Protein AF-A0A7L3MID4-F1 (afdb_monomer_lite)

Secondary structure (DSSP, 8-state):
-HHHHS-HHHHHHHHHSTTHHHHHHHHHHHHHHTT-TTSHHHHHHHHHHHHHTTTHHHHS-HHHHHHHHHHHTTS------------------------PPP---SS--GGGGGTSHHHHHHHHHHHHH---HHHHHHHHHHHHHHH------

InterPro domains:
  IPR011989 Armadillo-like helical [G3DSA:1.25.10.10] (1-153)
  IPR016024 Armadillo-type fold [SSF48371] (1-149)
  IPR028435 Plakophilin/Delta catenin [PTHR10372] (1-152)

Sequence (153 aa):
RNMSSAGPEGRKKMRECEGLIDSLVYYIQGAIADHEPNDKATENCVCILHNLSYQLEIELPESYAQSIYMQRRNISNNDKTPGCFGTRSRKVKEKQQDTPLPEEKSNPKGVESLWHSTLIRIYLSLIAKSTRNYTQEASLGALQNLTAGTGPV

Organism: NCBI:txid2585811

pLDDT: mean 82.8, std 20.17, range [40.0, 98.69]

Structure (mmCIF, N/CA/C/O backbone):
data_AF-A0A7L3MID4-F1
#
_entry.id   AF-A0A7L3MID4-F1
#
loop_
_atom_site.group_PDB
_atom_site.id
_atom_site.type_symbol
_atom_site.label_atom_id
_atom_site.label_alt_id
_atom_site.label_comp_id
_atom_site.label_asym_id
_atom_site.label_entity_id
_atom_site.label_seq_id
_atom_site.pdbx_PDB_ins_code
_atom_site.Cartn_x
_atom_site.Cartn_y
_atom_site.Cartn_z
_atom_site.occupancy
_atom_site.B_iso_or_equiv
_atom_site.auth_seq_id
_atom_site.auth_comp_id
_atom_site.auth_asym_id
_atom_site.auth_atom_id
_atom_site.pdbx_PDB_model_num
ATOM 1 N N . ARG A 1 1 ? 1.016 8.961 -5.857 1.00 86.06 1 ARG A N 1
ATOM 2 C CA . ARG A 1 1 ? 2.168 8.926 -4.921 1.00 86.06 1 ARG A CA 1
ATOM 3 C C . ARG A 1 1 ? 2.211 10.158 -4.016 1.00 86.06 1 ARG A C 1
ATOM 5 O O . ARG A 1 1 ? 2.095 9.992 -2.817 1.00 86.06 1 ARG A O 1
ATOM 12 N N . ASN A 1 2 ? 2.300 11.380 -4.547 1.00 94.06 2 ASN A N 1
ATOM 13 C CA . ASN A 1 2 ? 2.527 12.579 -3.715 1.00 94.06 2 ASN A CA 1
ATOM 14 C C . ASN A 1 2 ? 1.404 12.875 -2.702 1.00 94.06 2 ASN A C 1
ATOM 16 O O . ASN A 1 2 ? 1.680 13.298 -1.585 1.00 94.06 2 ASN A O 1
ATOM 20 N N . MET A 1 3 ? 0.145 12.598 -3.059 1.00 91.25 3 MET A N 1
ATOM 21 C CA . MET A 1 3 ? -0.985 12.754 -2.135 1.00 91.25 3 MET A CA 1
ATOM 22 C C . MET A 1 3 ? -0.884 11.849 -0.901 1.00 91.25 3 MET A C 1
ATOM 24 O O . MET A 1 3 ? -1.208 12.294 0.195 1.00 91.25 3 MET A O 1
ATOM 28 N N . SER A 1 4 ? -0.396 10.610 -1.047 1.00 91.75 4 SER A N 1
ATOM 29 C CA . SER A 1 4 ? -0.281 9.693 0.094 1.00 91.75 4 SER A CA 1
ATOM 30 C C . SER A 1 4 ? 0.873 10.060 1.030 1.00 91.75 4 SER A C 1
ATOM 32 O O . SER A 1 4 ? 0.855 9.673 2.194 1.00 91.75 4 SER A O 1
ATOM 34 N N . SER A 1 5 ? 1.856 10.835 0.559 1.00 92.94 5 SER A N 1
ATOM 35 C CA . SER A 1 5 ? 2.948 11.377 1.383 1.00 92.94 5 SER A CA 1
ATOM 36 C C . SER A 1 5 ? 2.656 12.762 1.972 1.00 92.94 5 SER A C 1
ATOM 38 O O . SER A 1 5 ? 3.450 13.245 2.770 1.00 92.94 5 SER A O 1
ATOM 40 N N . ALA A 1 6 ? 1.557 13.420 1.585 1.00 87.56 6 ALA A N 1
ATOM 41 C CA . ALA A 1 6 ? 1.294 14.818 1.943 1.00 87.56 6 ALA A CA 1
ATOM 42 C C . ALA A 1 6 ? 0.960 15.034 3.432 1.00 87.56 6 ALA A C 1
ATOM 44 O O . ALA A 1 6 ? 1.092 16.145 3.934 1.00 87.56 6 ALA A O 1
ATOM 45 N N . GLY A 1 7 ? 0.519 13.989 4.136 1.00 93.44 7 GLY A N 1
ATOM 46 C CA . GLY A 1 7 ? 0.153 14.057 5.550 1.00 93.44 7 GLY A CA 1
ATOM 47 C C . GLY A 1 7 ? -0.987 13.100 5.912 1.00 93.44 7 GLY A C 1
ATOM 48 O O . GLY A 1 7 ? -1.482 12.381 5.035 1.00 93.44 7 GLY A O 1
ATOM 49 N N . PRO A 1 8 ? -1.419 13.092 7.187 1.00 95.00 8 PRO A N 1
ATOM 50 C CA . PRO A 1 8 ? -2.480 12.205 7.671 1.00 95.00 8 PRO A CA 1
ATOM 51 C C . PRO A 1 8 ? -3.802 12.402 6.916 1.00 95.00 8 PRO A C 1
ATOM 53 O O . PRO A 1 8 ? -4.426 11.421 6.529 1.00 95.00 8 PRO A O 1
ATOM 56 N N . GLU A 1 9 ? -4.176 13.640 6.575 1.00 95.81 9 GLU A N 1
ATOM 57 C CA . GLU A 1 9 ? -5.401 13.921 5.805 1.00 95.81 9 GLU A CA 1
ATOM 58 C C . GLU A 1 9 ? -5.381 13.320 4.391 1.00 95.81 9 GLU A C 1
ATOM 60 O O . GLU A 1 9 ? -6.387 12.797 3.909 1.00 95.81 9 GLU A O 1
ATOM 65 N N . GLY A 1 10 ? -4.224 13.355 3.719 1.00 96.31 10 GLY A N 1
ATOM 66 C CA . GLY A 1 10 ? -4.054 12.741 2.401 1.00 96.31 10 GLY A CA 1
ATOM 67 C C . GLY A 1 10 ? -4.172 11.219 2.471 1.00 96.31 10 GLY A C 1
ATOM 68 O O . GLY A 1 10 ? -4.874 10.615 1.658 1.00 96.31 10 GLY A O 1
ATOM 69 N N . ARG A 1 11 ? -3.546 10.602 3.484 1.00 97.56 11 ARG A N 1
ATOM 70 C CA . ARG A 1 11 ? -3.677 9.162 3.747 1.00 97.56 11 ARG A CA 1
ATOM 71 C C . ARG A 1 11 ? -5.117 8.783 4.058 1.00 97.56 11 ARG A C 1
ATOM 73 O O . ARG A 1 11 ? -5.627 7.859 3.433 1.00 97.56 11 ARG A O 1
ATOM 80 N N . LYS A 1 12 ? -5.781 9.516 4.954 1.00 96.25 12 LYS A N 1
ATOM 81 C CA . LYS A 1 12 ? -7.177 9.289 5.339 1.00 96.25 12 LYS A CA 1
ATOM 82 C C . LYS A 1 12 ? -8.097 9.281 4.119 1.00 96.25 12 LYS A C 1
ATOM 84 O O . LYS A 1 12 ? -8.718 8.259 3.849 1.00 96.25 12 LYS A O 1
ATOM 89 N N . LYS A 1 13 ? -8.085 10.349 3.312 1.00 97.12 13 LYS A N 1
ATOM 90 C CA . LYS A 1 13 ? -8.919 10.437 2.100 1.00 97.12 13 LYS A CA 1
ATOM 91 C C . LYS A 1 13 ? -8.649 9.314 1.102 1.00 97.12 13 LYS A C 1
ATOM 93 O O . LYS A 1 13 ? -9.570 8.840 0.451 1.00 97.12 13 LYS A O 1
ATOM 98 N N . MET A 1 14 ? -7.395 8.885 0.960 1.00 97.94 14 MET A N 1
ATOM 99 C CA . MET A 1 14 ? -7.053 7.773 0.071 1.00 97.94 14 MET A CA 1
ATOM 100 C C . MET A 1 14 ? -7.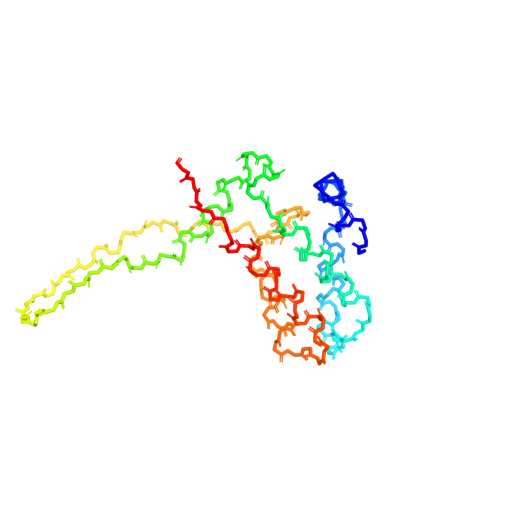493 6.414 0.633 1.00 97.94 14 MET A C 1
ATOM 102 O O . MET A 1 14 ? -7.922 5.566 -0.141 1.00 97.94 14 MET A O 1
ATOM 106 N N . ARG A 1 15 ? -7.433 6.199 1.953 1.00 97.19 15 ARG A N 1
ATOM 107 C CA . ARG A 1 15 ? -7.969 4.981 2.588 1.00 97.19 15 ARG A CA 1
ATOM 108 C C . ARG A 1 15 ? -9.496 4.909 2.517 1.00 97.19 15 ARG A C 1
ATOM 110 O O . ARG A 1 15 ? -10.034 3.815 2.405 1.00 97.19 15 ARG A O 1
ATOM 117 N N . GLU A 1 16 ? -10.168 6.057 2.568 1.00 96.12 16 GLU A N 1
ATOM 118 C CA . GLU A 1 16 ? -11.628 6.190 2.445 1.00 96.12 16 GLU A CA 1
ATOM 119 C C . GLU A 1 16 ? -12.116 6.162 0.984 1.00 96.12 16 GLU A C 1
ATOM 121 O O . GLU A 1 16 ? -13.311 6.017 0.734 1.00 96.12 16 GLU A O 1
ATOM 126 N N . CYS A 1 17 ? -11.214 6.298 0.006 1.00 97.62 17 CYS A N 1
ATOM 127 C CA . CYS A 1 17 ? -11.562 6.264 -1.410 1.00 97.62 17 CYS A CA 1
ATOM 128 C C . CYS A 1 17 ? -11.898 4.831 -1.843 1.00 97.62 17 CYS A C 1
ATOM 130 O O . CYS A 1 17 ? -11.019 3.970 -1.941 1.00 97.62 17 CYS A O 1
ATOM 132 N N . GLU A 1 18 ? -13.182 4.591 -2.109 1.00 97.44 18 GLU A N 1
ATOM 133 C CA . GLU A 1 18 ? -13.704 3.283 -2.496 1.00 97.44 18 GLU A CA 1
ATOM 134 C C . GLU A 1 18 ? -12.975 2.715 -3.724 1.00 97.44 18 GLU A C 1
ATOM 136 O O . GLU A 1 18 ? -12.794 3.389 -4.738 1.00 97.44 18 GLU A O 1
ATOM 141 N N . GLY A 1 19 ? -12.523 1.463 -3.615 1.00 97.69 19 GLY A N 1
ATOM 142 C CA . GLY A 1 19 ? -11.857 0.733 -4.692 1.00 97.69 19 GLY A CA 1
ATOM 143 C C . GLY A 1 19 ? -10.418 1.163 -4.988 1.00 97.69 19 GLY A C 1
ATOM 144 O O . GLY A 1 19 ? -9.745 0.485 -5.768 1.00 97.69 19 GLY A O 1
ATOM 145 N N . LEU A 1 20 ? -9.900 2.237 -4.376 1.00 98.38 20 LEU A N 1
ATOM 146 C CA . LEU A 1 20 ? -8.535 2.698 -4.641 1.00 98.38 20 LEU A CA 1
ATOM 147 C C . LEU A 1 20 ? -7.499 1.657 -4.213 1.00 98.38 20 LEU A C 1
ATOM 149 O O . LEU A 1 20 ? -6.652 1.270 -5.014 1.00 98.38 20 LEU A O 1
ATOM 153 N N . ILE A 1 21 ? -7.556 1.202 -2.958 1.00 98.44 21 ILE A N 1
ATOM 154 C CA . ILE A 1 21 ? -6.588 0.225 -2.439 1.00 98.44 21 ILE A CA 1
ATOM 155 C C . ILE A 1 21 ? -6.716 -1.094 -3.202 1.00 98.44 21 ILE A C 1
ATOM 157 O O . ILE A 1 21 ? -5.704 -1.641 -3.633 1.00 98.44 21 ILE A O 1
ATOM 161 N N . ASP A 1 22 ? -7.943 -1.558 -3.433 1.00 97.94 22 ASP A N 1
ATOM 162 C CA . ASP A 1 22 ? -8.207 -2.803 -4.155 1.00 97.94 22 ASP A CA 1
ATOM 163 C C . ASP A 1 22 ? -7.612 -2.767 -5.571 1.00 97.94 22 ASP A C 1
ATOM 165 O O . ASP A 1 22 ? -6.935 -3.707 -5.984 1.00 97.94 22 ASP A O 1
ATOM 169 N N . SER A 1 23 ? -7.764 -1.643 -6.281 1.00 98.50 23 SER A N 1
ATOM 170 C CA . SER A 1 23 ? -7.205 -1.455 -7.627 1.00 98.50 23 SER A CA 1
ATOM 171 C C . SER A 1 23 ? -5.675 -1.452 -7.635 1.00 98.50 23 SER A C 1
ATOM 173 O O . SER A 1 23 ? -5.062 -2.028 -8.532 1.00 98.50 23 SER A O 1
ATOM 175 N N . LEU A 1 24 ? -5.041 -0.828 -6.633 1.00 98.38 24 LEU A N 1
ATOM 176 C CA . LEU A 1 24 ? -3.580 -0.829 -6.498 1.00 98.38 24 LEU A CA 1
ATOM 177 C C . LEU A 1 24 ? -3.049 -2.245 -6.252 1.00 98.38 24 LEU A C 1
ATOM 179 O O . LEU A 1 24 ? -2.068 -2.648 -6.875 1.00 98.38 24 LEU A O 1
ATOM 183 N N . VAL A 1 25 ? -3.700 -2.999 -5.361 1.00 97.94 25 VAL A N 1
ATOM 184 C CA . VAL A 1 25 ? -3.330 -4.389 -5.064 1.00 97.94 25 VAL A CA 1
ATOM 185 C C . VAL A 1 25 ? -3.513 -5.265 -6.301 1.00 97.94 25 VAL A C 1
ATOM 187 O O . VAL A 1 25 ? -2.592 -5.997 -6.659 1.00 97.94 25 VAL A O 1
ATOM 190 N N . TYR A 1 26 ? -4.652 -5.142 -6.986 1.00 97.62 26 TYR A N 1
ATOM 191 C CA . TYR A 1 26 ? -4.946 -5.887 -8.208 1.00 97.62 26 TYR A CA 1
ATOM 192 C C . TYR A 1 26 ? -3.905 -5.631 -9.305 1.00 97.62 26 TYR A C 1
ATOM 194 O O . TYR A 1 26 ? -3.382 -6.576 -9.894 1.00 97.62 26 TYR A O 1
ATOM 202 N N . TYR A 1 27 ? -3.544 -4.364 -9.538 1.00 98.38 27 TYR A N 1
ATOM 203 C CA . TYR A 1 27 ? -2.526 -4.008 -10.527 1.00 98.38 27 TYR A CA 1
ATOM 20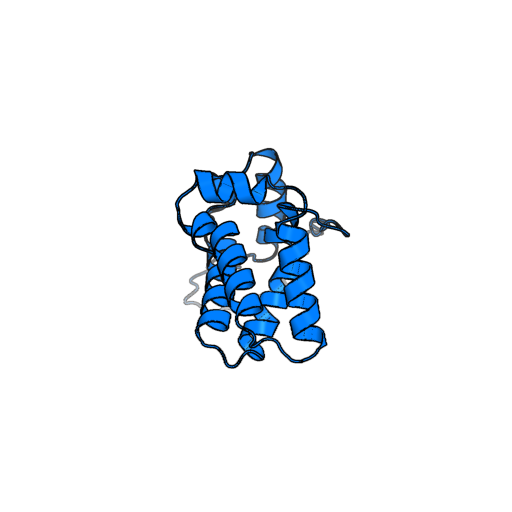4 C C . TYR A 1 27 ? -1.173 -4.667 -10.220 1.00 98.38 27 TYR A C 1
ATOM 206 O O . TYR A 1 27 ? -0.572 -5.288 -11.094 1.00 98.38 27 TYR A O 1
ATOM 214 N N . ILE A 1 28 ? -0.711 -4.584 -8.966 1.00 98.19 28 ILE A N 1
ATOM 215 C CA . ILE A 1 28 ? 0.569 -5.178 -8.554 1.00 98.19 28 ILE A CA 1
ATOM 216 C C . ILE A 1 28 ? 0.537 -6.706 -8.701 1.00 98.19 28 ILE A C 1
ATOM 218 O O . ILE A 1 28 ? 1.526 -7.303 -9.126 1.00 98.19 28 ILE A O 1
ATOM 222 N N . GLN A 1 29 ? -0.582 -7.354 -8.365 1.00 96.81 29 GLN A N 1
ATOM 223 C CA . GLN A 1 29 ? -0.741 -8.798 -8.556 1.00 96.81 29 GLN A CA 1
ATOM 224 C C . GLN A 1 29 ? -0.615 -9.191 -10.028 1.00 96.81 29 GLN A C 1
ATOM 226 O O . GLN A 1 29 ? 0.103 -10.144 -10.324 1.00 96.81 29 GLN A O 1
ATOM 231 N N . GLY A 1 30 ? -1.258 -8.440 -10.929 1.00 97.56 30 GLY A N 1
ATOM 232 C CA . GLY A 1 30 ? -1.130 -8.630 -12.375 1.00 97.56 30 GLY A CA 1
ATOM 233 C C . GLY A 1 30 ? 0.320 -8.498 -12.840 1.00 97.56 30 GLY A C 1
ATOM 234 O O . GLY A 1 30 ? 0.859 -9.431 -13.422 1.00 97.56 30 GLY A O 1
ATOM 235 N N . ALA A 1 31 ? 0.999 -7.410 -12.465 1.00 97.00 31 ALA A N 1
ATOM 236 C CA . ALA A 1 31 ? 2.399 -7.185 -12.834 1.00 97.00 31 ALA A CA 1
ATOM 237 C C . ALA A 1 31 ? 3.343 -8.303 -12.343 1.00 97.00 31 ALA A C 1
ATOM 239 O O . ALA A 1 31 ? 4.276 -8.697 -13.042 1.00 97.00 31 ALA A O 1
ATOM 240 N N . ILE A 1 32 ? 3.102 -8.854 -11.146 1.00 96.31 32 ILE A N 1
ATOM 241 C CA . ILE A 1 32 ? 3.867 -10.000 -10.629 1.00 96.31 32 ILE A CA 1
ATOM 242 C C . ILE A 1 32 ? 3.553 -11.282 -11.410 1.00 96.31 32 ILE A C 1
ATOM 244 O O . ILE A 1 32 ? 4.474 -12.058 -11.674 1.00 96.31 32 ILE A O 1
ATOM 248 N N . ALA A 1 33 ? 2.281 -11.527 -11.733 1.00 95.94 33 ALA A N 1
ATOM 249 C CA . ALA A 1 33 ? 1.840 -12.711 -12.468 1.00 95.94 33 ALA A CA 1
ATOM 250 C C . ALA A 1 33 ? 2.379 -12.729 -13.905 1.00 95.94 33 ALA A C 1
ATOM 252 O O . ALA A 1 33 ? 2.803 -13.779 -14.382 1.00 95.94 33 ALA A O 1
ATOM 253 N N . ASP A 1 34 ? 2.460 -11.560 -14.537 1.00 95.50 34 ASP A N 1
ATOM 254 C CA . ASP A 1 34 ? 3.004 -11.380 -15.884 1.00 95.50 34 ASP A CA 1
ATOM 255 C C . ASP A 1 34 ? 4.545 -11.381 -15.916 1.00 95.50 34 ASP A C 1
ATOM 257 O O . ASP A 1 34 ? 5.141 -11.203 -16.972 1.00 95.50 34 ASP A O 1
ATOM 261 N N . HIS A 1 35 ? 5.208 -11.604 -14.771 1.00 92.25 35 HIS A N 1
ATOM 262 C CA . HIS A 1 35 ? 6.666 -11.557 -14.609 1.00 92.25 35 HIS A CA 1
ATOM 263 C C . HIS A 1 35 ? 7.314 -10.194 -14.925 1.00 92.25 35 HIS A C 1
ATOM 265 O O . HIS A 1 35 ? 8.533 -10.112 -15.069 1.00 92.25 35 HIS A O 1
ATOM 271 N N . GLU A 1 36 ? 6.534 -9.112 -14.897 1.00 94.44 36 GLU A N 1
ATOM 272 C CA . GLU A 1 36 ? 6.964 -7.741 -15.198 1.00 94.44 36 GLU A CA 1
ATOM 273 C C . GLU A 1 36 ? 6.795 -6.779 -13.993 1.00 94.44 36 GLU A C 1
ATOM 275 O O . GLU A 1 36 ? 6.215 -5.701 -14.124 1.00 94.44 36 GLU A O 1
ATOM 280 N N . PRO A 1 37 ? 7.328 -7.078 -12.786 1.00 94.00 37 PRO A N 1
ATOM 281 C CA . PRO A 1 37 ? 7.092 -6.262 -11.586 1.00 94.00 37 PRO A CA 1
ATOM 282 C C . PRO A 1 37 ? 7.890 -4.941 -11.551 1.00 94.00 37 PRO A C 1
ATOM 284 O O . PRO A 1 37 ? 7.948 -4.275 -10.517 1.00 94.00 37 PRO A O 1
ATOM 287 N N . ASN A 1 38 ? 8.586 -4.588 -12.635 1.00 96.94 38 ASN A N 1
ATOM 288 C CA . ASN A 1 38 ? 9.586 -3.514 -12.667 1.00 96.94 38 ASN A CA 1
ATOM 289 C C . ASN A 1 38 ? 9.124 -2.278 -13.455 1.00 96.94 38 ASN A C 1
ATOM 291 O O . ASN A 1 38 ? 9.910 -1.357 -13.716 1.00 96.94 38 ASN A O 1
ATOM 295 N N . ASP A 1 39 ? 7.850 -2.210 -13.826 1.00 96.12 39 ASP A N 1
ATOM 296 C CA . ASP A 1 39 ? 7.299 -1.014 -14.440 1.00 96.12 39 ASP A CA 1
ATOM 297 C C . ASP A 1 39 ? 7.162 0.140 -13.420 1.00 96.12 39 ASP A C 1
ATOM 299 O O . ASP A 1 39 ? 7.148 -0.029 -12.195 1.00 96.12 39 ASP A O 1
ATOM 303 N N . LYS A 1 40 ? 7.089 1.373 -13.933 1.00 96.88 40 LYS A N 1
ATOM 304 C CA . LYS A 1 40 ? 7.028 2.576 -13.089 1.00 96.88 40 LYS A CA 1
ATOM 305 C C . LYS A 1 40 ? 5.709 2.692 -12.319 1.00 96.88 40 LYS A C 1
ATOM 307 O O . LYS A 1 40 ? 5.688 3.306 -11.249 1.00 96.88 40 LYS A O 1
ATOM 312 N N . ALA A 1 41 ? 4.613 2.158 -12.853 1.00 97.44 41 ALA A N 1
ATOM 313 C CA . ALA A 1 41 ? 3.331 2.184 -12.171 1.00 97.44 41 ALA A CA 1
ATOM 314 C C . ALA A 1 41 ? 3.322 1.204 -10.991 1.00 97.44 41 ALA A C 1
ATOM 316 O O . ALA A 1 41 ? 2.847 1.604 -9.931 1.00 97.44 41 ALA A O 1
ATOM 317 N N . THR A 1 42 ? 3.951 0.026 -11.093 1.00 98.12 42 THR A N 1
ATOM 318 C CA . THR A 1 42 ? 4.154 -0.882 -9.949 1.00 98.12 42 THR A CA 1
ATOM 319 C C . THR A 1 42 ? 4.923 -0.179 -8.831 1.00 98.12 42 THR A C 1
ATOM 321 O O . THR A 1 42 ? 4.427 -0.109 -7.706 1.00 98.12 42 THR A O 1
ATOM 324 N N . GLU A 1 43 ? 6.058 0.464 -9.138 1.00 98.00 43 GLU A N 1
ATOM 325 C CA . GLU A 1 43 ? 6.819 1.248 -8.148 1.00 98.00 43 GLU A CA 1
ATOM 326 C C . GLU A 1 43 ? 5.937 2.315 -7.468 1.00 98.00 43 GLU A C 1
ATOM 328 O O . GLU A 1 43 ? 5.938 2.457 -6.243 1.00 98.00 43 GLU A O 1
ATOM 333 N N . ASN A 1 44 ? 5.141 3.054 -8.248 1.00 98.25 44 ASN A N 1
ATOM 334 C CA . ASN A 1 44 ? 4.243 4.077 -7.716 1.00 98.25 44 ASN A CA 1
ATOM 335 C C . ASN A 1 44 ? 3.124 3.489 -6.843 1.00 98.25 44 ASN A C 1
ATOM 337 O O . ASN A 1 44 ? 2.800 4.095 -5.819 1.00 98.25 44 ASN A O 1
ATOM 341 N N . CYS A 1 45 ? 2.542 2.351 -7.227 1.00 98.50 45 CYS A N 1
ATOM 342 C CA . CYS A 1 45 ? 1.488 1.677 -6.471 1.00 98.50 45 CYS A CA 1
ATOM 343 C C . CYS A 1 45 ? 2.022 1.189 -5.125 1.00 98.50 45 CYS A C 1
ATOM 345 O O . CYS A 1 45 ? 1.444 1.502 -4.086 1.00 98.50 45 CYS A O 1
ATOM 347 N N . VAL A 1 46 ? 3.180 0.527 -5.127 1.00 98.38 46 VAL A N 1
ATOM 348 C CA . VAL A 1 46 ? 3.844 0.044 -3.909 1.00 98.38 46 VAL A CA 1
ATOM 349 C C . VAL A 1 46 ? 4.224 1.215 -3.002 1.00 98.38 46 VAL A C 1
ATOM 351 O O . VAL A 1 46 ? 3.961 1.171 -1.805 1.00 98.38 46 VAL A O 1
ATOM 354 N N . CYS A 1 47 ? 4.742 2.318 -3.558 1.00 98.38 47 CYS A N 1
ATOM 355 C CA . CYS A 1 47 ? 5.002 3.540 -2.789 1.00 98.38 47 CYS A CA 1
ATOM 356 C C . CYS A 1 47 ? 3.731 4.127 -2.156 1.00 98.38 47 CYS A C 1
AT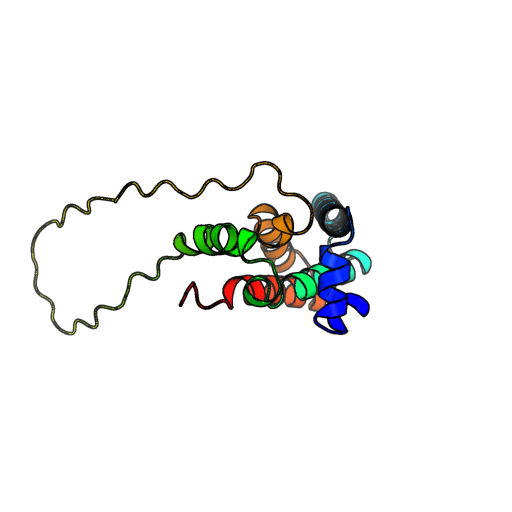OM 358 O O . CYS A 1 47 ? 3.783 4.669 -1.052 1.00 98.38 47 CYS A O 1
ATOM 360 N N . ILE A 1 48 ? 2.594 4.081 -2.859 1.00 98.69 48 ILE A N 1
ATOM 361 C CA . ILE A 1 48 ? 1.321 4.537 -2.297 1.00 98.69 48 ILE A CA 1
ATOM 362 C C . ILE A 1 48 ? 0.929 3.634 -1.135 1.00 98.69 48 ILE A C 1
ATOM 364 O O . ILE A 1 48 ? 0.669 4.163 -0.060 1.00 98.69 48 ILE A O 1
ATOM 368 N N . LEU A 1 49 ? 0.935 2.313 -1.323 1.00 98.56 49 LEU A N 1
ATOM 369 C CA . LEU A 1 49 ? 0.545 1.364 -0.283 1.00 98.56 49 LEU A CA 1
ATOM 370 C C . LEU A 1 49 ? 1.469 1.438 0.940 1.00 98.56 49 LEU A C 1
ATOM 372 O O . LEU A 1 49 ? 0.964 1.500 2.054 1.00 98.56 49 LEU A O 1
ATOM 376 N N . HIS A 1 50 ? 2.784 1.587 0.748 1.00 98.38 50 HIS A N 1
ATOM 377 C CA . HIS A 1 50 ? 3.741 1.896 1.817 1.00 98.38 50 HIS A CA 1
ATOM 378 C C . HIS A 1 50 ? 3.296 3.090 2.670 1.00 98.38 50 HIS A C 1
ATOM 380 O O . HIS A 1 50 ? 3.221 2.988 3.897 1.00 98.38 50 HIS A O 1
ATOM 386 N N . ASN A 1 51 ? 2.959 4.207 2.018 1.00 98.25 51 ASN A N 1
ATOM 387 C CA . ASN A 1 51 ? 2.503 5.409 2.708 1.00 98.25 51 ASN A CA 1
ATOM 388 C C . ASN A 1 51 ? 1.149 5.182 3.395 1.00 98.25 51 ASN A C 1
ATOM 390 O O . ASN A 1 51 ? 0.932 5.679 4.495 1.00 98.25 51 ASN A O 1
ATOM 394 N N . LEU A 1 52 ? 0.230 4.436 2.773 1.00 98.12 52 LEU A N 1
ATOM 395 C CA . LEU A 1 52 ? -1.072 4.131 3.370 1.00 98.12 52 LEU A CA 1
ATOM 396 C C . LEU A 1 52 ? -0.959 3.160 4.552 1.00 98.12 52 LEU A C 1
ATOM 398 O O . LEU A 1 52 ? -1.793 3.244 5.448 1.00 98.12 52 LEU A O 1
ATOM 402 N N . SER A 1 53 ? 0.070 2.316 4.617 1.00 96.69 53 SER A N 1
ATOM 403 C CA . SER A 1 53 ? 0.361 1.449 5.768 1.00 96.69 53 SER A CA 1
ATOM 404 C C . SER A 1 53 ? 0.984 2.192 6.960 1.00 96.69 53 SER A C 1
ATOM 406 O O . SER A 1 53 ? 1.111 1.614 8.036 1.00 96.69 53 SER A O 1
ATOM 408 N N . TYR A 1 54 ? 1.369 3.464 6.810 1.00 95.88 54 TYR A N 1
ATOM 409 C CA . TYR A 1 54 ? 1.960 4.259 7.891 1.00 95.88 54 TYR A CA 1
ATOM 410 C C . TYR A 1 54 ? 0.935 4.605 8.983 1.00 95.88 54 TYR A C 1
ATOM 412 O O . TYR A 1 54 ? -0.151 5.090 8.673 1.00 95.88 54 TYR A O 1
ATOM 420 N N . GLN A 1 55 ? 1.294 4.393 10.255 1.00 93.00 55 GLN A N 1
ATOM 421 C CA . GLN A 1 55 ? 0.491 4.764 11.435 1.00 93.00 55 GLN A CA 1
ATOM 422 C C . GLN A 1 55 ? -0.969 4.259 11.424 1.00 93.00 55 GLN A C 1
ATOM 424 O O . GLN A 1 55 ? -1.849 4.909 11.982 1.00 93.00 55 GLN A O 1
ATOM 429 N N . LEU A 1 56 ? -1.246 3.088 10.834 1.00 92.12 56 LEU A N 1
ATOM 430 C CA . LEU A 1 56 ? -2.610 2.527 10.781 1.00 92.12 56 LEU A CA 1
ATOM 431 C C . LEU A 1 56 ? -3.286 2.463 12.156 1.00 92.12 56 LEU A C 1
ATOM 433 O O . LEU A 1 56 ? -4.456 2.791 12.279 1.00 92.12 56 LEU A O 1
ATOM 437 N N . GLU A 1 57 ? -2.533 2.083 13.182 1.00 86.88 57 GLU A N 1
ATOM 438 C CA . GLU A 1 57 ? -3.023 1.920 14.553 1.00 86.88 57 GLU A CA 1
ATOM 439 C C . GLU A 1 57 ? -3.438 3.244 15.218 1.00 86.88 57 GLU A C 1
ATOM 441 O O . GLU A 1 57 ? -4.309 3.251 16.077 1.00 86.88 57 GLU A O 1
ATOM 446 N N . ILE A 1 58 ? -2.834 4.360 14.797 1.00 89.69 58 ILE A N 1
ATOM 447 C CA . ILE A 1 58 ? -3.106 5.705 15.329 1.00 89.69 58 ILE A CA 1
ATOM 448 C C . ILE A 1 58 ? -4.188 6.406 14.496 1.00 89.69 58 ILE A C 1
ATOM 450 O O . ILE A 1 58 ? -4.991 7.168 15.023 1.00 89.69 58 ILE A O 1
ATOM 454 N N . GLU A 1 59 ? -4.187 6.189 13.179 1.00 92.88 59 GLU A N 1
ATOM 455 C CA . GLU A 1 59 ? -5.011 6.955 12.237 1.00 92.88 59 GLU A CA 1
ATOM 456 C C . GLU A 1 59 ? -6.355 6.301 11.899 1.00 92.88 59 GLU A C 1
ATOM 458 O O . GLU A 1 59 ? -7.232 6.978 11.357 1.00 92.88 59 GLU A O 1
ATOM 463 N N . LEU A 1 60 ? -6.521 4.998 12.145 1.00 90.88 60 LEU A N 1
ATOM 464 C CA . LEU A 1 60 ? -7.776 4.300 11.872 1.00 90.88 60 LEU A CA 1
ATOM 465 C C . LEU A 1 60 ? -8.722 4.309 13.078 1.00 90.88 60 LEU A C 1
ATOM 467 O O . LEU A 1 60 ? -8.273 4.373 14.219 1.00 90.88 60 LEU A O 1
ATOM 471 N N . PRO A 1 61 ? -10.043 4.192 12.837 1.00 89.00 61 PRO A N 1
ATOM 472 C CA . PRO A 1 61 ? -11.012 3.989 13.905 1.00 89.00 61 PRO A CA 1
ATOM 473 C C . PRO A 1 61 ? -10.677 2.774 14.778 1.00 89.00 61 PRO A C 1
ATOM 475 O O . PRO A 1 61 ? -10.254 1.732 14.274 1.00 89.00 61 PRO A O 1
ATOM 478 N N . GLU A 1 62 ? -10.973 2.874 16.074 1.00 84.81 62 GLU A N 1
ATOM 479 C CA . GLU A 1 62 ? -10.715 1.827 17.074 1.00 84.81 62 GLU A CA 1
ATOM 480 C C . GLU A 1 62 ? -11.377 0.478 16.730 1.00 84.81 62 GLU A C 1
ATOM 482 O O . GLU A 1 62 ? -10.864 -0.582 17.085 1.00 84.81 62 GLU A O 1
ATOM 487 N N . SER A 1 63 ? -12.450 0.487 15.930 1.00 85.06 63 SER A N 1
ATOM 488 C CA . SER A 1 63 ? -13.083 -0.727 15.396 1.00 85.06 63 SER A CA 1
ATOM 489 C C . SER A 1 63 ? -12.123 -1.630 14.611 1.00 85.06 63 SER A C 1
ATOM 491 O O . SER A 1 63 ? -12.339 -2.838 14.545 1.00 85.06 63 SER A O 1
ATOM 493 N N . TYR A 1 64 ? -11.065 -1.067 14.017 1.00 83.75 64 TYR A N 1
ATOM 494 C CA . TYR A 1 64 ? -10.040 -1.830 13.302 1.00 83.75 64 TYR A CA 1
ATOM 495 C C . TYR A 1 64 ? -8.916 -2.321 14.213 1.00 83.75 64 TYR A C 1
ATOM 497 O O . TYR A 1 64 ? -8.239 -3.290 13.862 1.00 83.75 64 TYR A O 1
ATOM 505 N N . ALA A 1 65 ? -8.732 -1.707 15.383 1.00 75.56 65 ALA A N 1
ATOM 506 C CA . ALA A 1 65 ? -7.608 -1.974 16.270 1.00 75.56 65 ALA A CA 1
ATOM 507 C C . ALA A 1 65 ? -7.547 -3.460 16.653 1.00 75.56 65 ALA A C 1
ATOM 509 O O . ALA A 1 65 ? -6.518 -4.107 16.467 1.00 75.56 65 ALA A O 1
ATOM 510 N N . GLN A 1 66 ? -8.683 -4.048 17.046 1.00 70.81 66 GLN A N 1
ATOM 511 C CA . GLN A 1 66 ? -8.755 -5.470 17.394 1.00 70.81 66 GLN A CA 1
ATOM 512 C C . GLN A 1 66 ? -8.288 -6.383 16.250 1.00 70.81 66 GLN A C 1
ATOM 514 O O . GLN A 1 66 ? -7.565 -7.344 16.502 1.00 70.81 66 GLN A O 1
ATOM 519 N N . SER A 1 67 ? -8.641 -6.068 14.999 1.00 76.38 67 SER A N 1
ATOM 520 C CA . SER A 1 67 ? -8.240 -6.864 13.829 1.00 76.38 67 SER A CA 1
ATOM 521 C C . SER A 1 67 ? -6.734 -6.773 13.548 1.00 76.38 67 SER A C 1
ATOM 523 O O . SER A 1 67 ? -6.087 -7.790 13.300 1.00 76.38 67 SER A O 1
ATOM 525 N N . ILE A 1 68 ? -6.155 -5.576 13.688 1.00 74.25 68 ILE A N 1
ATOM 526 C CA . ILE A 1 68 ? -4.723 -5.324 13.487 1.00 74.25 68 ILE A CA 1
ATOM 527 C C . ILE A 1 68 ? -3.902 -5.998 14.600 1.00 74.25 68 ILE A C 1
ATOM 529 O O . ILE A 1 68 ? -2.887 -6.643 14.331 1.00 74.25 68 ILE A O 1
ATOM 533 N N . TYR A 1 69 ? -4.363 -5.916 15.853 1.00 67.56 69 TYR A N 1
ATOM 534 C CA . TYR A 1 69 ? -3.696 -6.518 17.011 1.00 67.56 69 TYR A CA 1
ATOM 535 C C . TYR A 1 69 ? -3.769 -8.041 17.033 1.00 67.56 69 TYR A C 1
ATOM 537 O O . TYR A 1 69 ? -2.780 -8.706 17.350 1.00 67.56 69 TYR A O 1
ATOM 545 N N . MET A 1 70 ? -4.931 -8.607 16.705 1.00 61.44 70 MET A N 1
ATOM 546 C CA . MET A 1 70 ? -5.124 -10.053 16.657 1.00 61.44 70 MET A CA 1
ATOM 547 C C . MET A 1 70 ? -4.125 -10.713 15.703 1.00 61.44 70 MET A C 1
ATOM 549 O O . MET A 1 70 ? -3.515 -11.723 16.051 1.00 61.44 70 MET A O 1
ATOM 553 N N . GLN A 1 71 ? -3.860 -10.093 14.554 1.00 60.00 71 GLN A N 1
ATOM 554 C CA . GLN A 1 71 ? -2.891 -10.615 13.598 1.00 60.00 71 GLN A CA 1
ATOM 555 C C . GLN A 1 71 ? -1.443 -10.575 14.125 1.00 60.00 71 GLN A C 1
ATOM 557 O O . GLN A 1 71 ? -0.649 -11.458 13.796 1.00 60.00 71 GLN A O 1
ATOM 562 N N . ARG A 1 72 ? -1.103 -9.614 15.000 1.00 60.31 72 ARG A N 1
ATOM 563 C CA . ARG A 1 72 ? 0.232 -9.489 15.616 1.00 60.31 72 ARG A CA 1
ATOM 564 C C . ARG A 1 72 ? 0.515 -10.490 16.734 1.00 60.31 72 ARG A C 1
ATOM 566 O O . ARG A 1 72 ? 1.677 -10.834 16.926 1.00 60.31 72 ARG A O 1
ATOM 573 N N . ARG A 1 73 ? -0.500 -11.004 17.445 1.00 54.69 73 ARG A N 1
ATOM 574 C CA . ARG A 1 73 ? -0.305 -12.031 18.499 1.00 54.69 73 ARG A CA 1
ATOM 575 C C . ARG A 1 73 ? 0.364 -13.313 17.984 1.00 54.69 73 ARG A C 1
ATOM 577 O O . ARG A 1 73 ? 0.964 -14.035 18.773 1.00 54.69 73 ARG A O 1
ATOM 584 N N . ASN A 1 74 ? 0.318 -13.558 16.674 1.00 51.91 74 ASN A N 1
ATOM 585 C CA . ASN A 1 74 ? 1.025 -14.662 16.022 1.00 51.91 74 ASN A CA 1
ATOM 586 C C . ASN A 1 74 ? 2.553 -14.472 15.952 1.00 51.91 74 ASN A C 1
ATOM 588 O O . ASN A 1 74 ? 3.264 -15.405 15.592 1.00 51.91 74 ASN A O 1
ATOM 592 N N . ILE A 1 75 ? 3.071 -13.296 16.324 1.00 50.22 75 ILE A N 1
ATOM 593 C CA . ILE A 1 75 ? 4.498 -13.035 16.545 1.00 50.22 75 ILE A CA 1
ATOM 594 C C . ILE A 1 75 ? 4.706 -12.899 18.057 1.00 50.22 75 ILE A C 1
ATOM 596 O O . ILE A 1 75 ? 5.075 -11.845 18.573 1.00 50.22 75 ILE A O 1
ATOM 600 N N . SER A 1 76 ? 4.407 -13.958 18.812 1.00 41.81 76 SER A N 1
ATOM 601 C CA . SER A 1 76 ? 4.881 -14.027 20.191 1.00 41.81 76 SER A CA 1
ATOM 602 C C . SER A 1 76 ? 6.406 -14.115 20.148 1.00 41.81 76 SER A C 1
ATOM 604 O O . SER A 1 76 ? 6.988 -15.149 19.820 1.00 41.81 76 SER A O 1
ATOM 606 N N . ASN A 1 77 ? 7.047 -12.995 20.483 1.00 43.06 77 ASN A N 1
ATOM 607 C CA . ASN A 1 77 ? 8.337 -13.014 21.148 1.00 43.06 77 ASN A CA 1
ATOM 608 C C . ASN A 1 77 ? 8.177 -13.933 22.357 1.00 43.06 77 ASN A C 1
ATOM 610 O O . ASN A 1 77 ? 7.465 -13.593 23.301 1.00 43.06 77 ASN A O 1
ATOM 614 N N . ASN A 1 78 ? 8.803 -15.106 22.306 1.00 40.12 78 ASN A N 1
ATOM 615 C CA . ASN A 1 78 ? 9.017 -15.883 23.509 1.00 40.12 78 ASN A CA 1
ATOM 616 C C . ASN A 1 78 ? 9.902 -15.018 24.412 1.00 40.12 78 ASN A C 1
ATOM 618 O O . ASN A 1 78 ? 11.059 -14.732 24.083 1.00 40.12 78 ASN A O 1
ATOM 622 N N . ASP A 1 79 ? 9.291 -14.488 25.465 1.00 42.84 79 ASP A N 1
ATOM 623 C CA . ASP A 1 79 ? 9.912 -13.546 26.371 1.00 42.84 79 ASP A CA 1
ATOM 624 C C . ASP A 1 79 ? 11.159 -14.143 27.024 1.00 42.84 79 ASP A C 1
ATOM 626 O O . ASP A 1 79 ? 11.292 -15.335 27.302 1.00 42.84 79 ASP A O 1
ATOM 630 N N . LYS A 1 80 ? 12.108 -13.244 27.246 1.00 43.66 80 LYS A N 1
ATOM 631 C CA . LYS A 1 80 ? 13.452 -13.482 27.753 1.00 43.66 80 LYS A CA 1
ATOM 632 C C . LYS A 1 80 ? 13.431 -14.233 29.089 1.00 43.66 80 LYS A C 1
ATOM 634 O O . LYS A 1 80 ? 12.986 -13.692 30.096 1.00 43.66 80 LYS A O 1
ATOM 639 N N . THR A 1 81 ? 14.106 -15.378 29.152 1.00 42.50 81 THR A N 1
ATOM 640 C CA . THR A 1 81 ? 14.780 -15.820 30.384 1.00 42.50 81 THR A CA 1
ATOM 641 C C . THR A 1 81 ? 16.288 -15.597 30.234 1.00 42.50 81 THR A C 1
ATOM 643 O O . THR A 1 81 ? 16.925 -16.333 29.476 1.00 42.50 81 THR A O 1
ATOM 646 N N . PRO A 1 82 ? 16.913 -14.625 30.927 1.00 52.97 82 PRO A N 1
ATOM 647 C CA . PRO A 1 82 ? 18.366 -14.575 31.033 1.00 52.97 82 PRO A CA 1
ATOM 648 C C . PRO A 1 82 ? 18.804 -15.604 32.087 1.00 52.97 82 PRO A C 1
ATOM 650 O O . PRO A 1 82 ? 18.819 -15.323 33.282 1.00 52.97 82 PRO A O 1
ATOM 653 N N . GLY A 1 83 ? 19.097 -16.833 31.656 1.00 40.00 83 GLY A N 1
ATOM 654 C CA . GLY A 1 83 ? 19.463 -17.946 32.539 1.00 40.00 83 GLY A CA 1
ATOM 655 C C . GLY A 1 83 ? 20.904 -18.409 32.337 1.00 40.00 83 GLY A C 1
ATOM 656 O O . GLY A 1 83 ? 21.172 -19.245 31.484 1.00 40.00 83 GLY A O 1
ATOM 657 N N . CYS A 1 84 ? 21.822 -17.894 33.156 1.00 52.50 84 CYS A N 1
ATOM 658 C CA . CYS A 1 84 ? 23.251 -18.239 33.207 1.00 52.50 84 CYS A CA 1
ATOM 659 C C . CYS A 1 84 ? 23.553 -19.519 34.030 1.00 52.50 84 CYS A C 1
ATOM 661 O O . CYS A 1 84 ? 24.609 -19.625 34.637 1.00 52.50 84 CYS A O 1
ATOM 663 N N . PHE A 1 85 ? 22.655 -20.506 34.109 1.00 42.91 85 PHE A N 1
ATOM 664 C CA . PHE A 1 85 ? 22.949 -21.760 34.822 1.00 42.91 85 PHE A CA 1
ATOM 665 C C . PHE A 1 85 ? 22.255 -22.948 34.162 1.00 42.91 85 PHE A C 1
ATOM 667 O O . PHE A 1 85 ? 21.030 -23.027 34.108 1.00 42.91 85 PHE A O 1
ATOM 674 N N . GLY A 1 86 ? 23.050 -23.905 33.684 1.00 56.28 86 GLY A N 1
ATOM 675 C CA . GLY A 1 86 ? 22.541 -25.209 33.293 1.00 56.28 86 GLY A CA 1
ATOM 676 C C . GLY A 1 86 ? 22.121 -26.008 34.522 1.00 56.28 86 GLY A C 1
ATOM 677 O O . GLY A 1 86 ? 22.908 -26.150 35.446 1.00 56.28 86 GLY A O 1
ATOM 678 N N . THR A 1 87 ? 20.922 -26.590 34.505 1.00 44.91 87 THR A N 1
ATOM 679 C CA . THR A 1 87 ? 20.632 -27.872 35.165 1.00 44.91 87 THR A CA 1
ATOM 680 C C . THR A 1 87 ? 19.460 -28.566 34.468 1.00 44.91 87 THR A C 1
ATOM 682 O O . THR A 1 87 ? 18.472 -27.958 34.069 1.00 44.91 87 THR A O 1
ATOM 685 N N . ARG A 1 88 ? 19.608 -29.880 34.284 1.00 55.22 88 ARG A N 1
ATOM 686 C CA . ARG A 1 88 ? 18.594 -30.798 33.755 1.00 55.22 88 ARG A CA 1
ATOM 687 C C . ARG A 1 88 ? 17.351 -30.787 34.650 1.00 55.22 88 ARG A C 1
ATOM 689 O O . ARG A 1 88 ? 17.512 -31.029 35.843 1.00 55.22 88 ARG A O 1
ATOM 696 N N . SER A 1 89 ? 16.142 -30.690 34.081 1.00 46.59 89 SER A N 1
ATOM 697 C CA . SER A 1 89 ? 14.994 -31.521 34.494 1.00 46.59 89 SER A CA 1
ATOM 698 C C . SER A 1 89 ? 13.700 -31.292 33.705 1.00 46.59 89 SER A C 1
ATOM 700 O O . SER A 1 89 ? 13.227 -30.176 33.559 1.00 46.59 89 SER A O 1
ATOM 702 N N . ARG A 1 90 ? 13.102 -32.442 33.362 1.00 44.50 90 ARG A N 1
ATOM 703 C CA . ARG A 1 90 ? 11.667 -32.768 33.315 1.00 44.50 90 ARG A CA 1
ATOM 704 C C . ARG A 1 90 ? 10.811 -32.063 32.254 1.00 44.50 90 ARG A C 1
ATOM 706 O O . ARG A 1 90 ? 10.524 -30.881 32.337 1.00 44.50 90 ARG A O 1
ATOM 713 N N . LYS A 1 91 ? 10.331 -32.884 31.308 1.00 50.59 91 LYS A N 1
ATOM 714 C CA . LYS A 1 91 ? 9.287 -32.596 30.310 1.00 50.59 91 LYS A CA 1
ATOM 715 C C . LYS A 1 91 ? 8.185 -31.707 30.902 1.00 50.59 91 LYS A C 1
ATOM 717 O O . LYS A 1 91 ? 7.280 -32.211 31.569 1.00 50.59 91 LYS A O 1
ATOM 722 N N . VAL A 1 92 ? 8.258 -30.407 30.634 1.00 46.34 92 VAL A N 1
ATOM 723 C CA . VAL A 1 92 ? 7.115 -29.508 30.760 1.00 46.34 92 VAL A CA 1
ATOM 724 C C . VAL A 1 92 ? 6.224 -29.847 29.579 1.00 46.34 92 VAL A C 1
ATOM 726 O O . VAL A 1 92 ? 6.586 -29.655 28.422 1.00 46.34 92 VAL A O 1
ATOM 729 N N . LYS A 1 93 ? 5.092 -30.476 29.876 1.00 43.50 93 LYS A N 1
ATOM 730 C CA . LYS A 1 93 ? 4.019 -30.683 28.914 1.00 43.50 93 LYS A CA 1
ATOM 731 C C . LYS A 1 93 ? 3.444 -29.290 28.664 1.00 43.50 93 LYS A C 1
ATOM 733 O O . LYS A 1 93 ? 2.628 -28.829 29.459 1.00 43.50 93 LYS A O 1
ATOM 738 N N . GLU A 1 94 ? 3.948 -28.594 27.646 1.00 44.28 94 GLU A N 1
ATOM 739 C CA . GLU A 1 94 ? 3.325 -27.369 27.153 1.00 44.28 94 GLU A CA 1
ATOM 740 C C . GLU A 1 94 ? 1.876 -27.720 26.821 1.00 44.28 94 GLU A C 1
ATOM 742 O O . GLU A 1 94 ? 1.582 -28.431 25.860 1.00 44.28 94 GLU A O 1
ATOM 747 N N . LYS A 1 95 ? 0.952 -27.269 27.673 1.00 42.00 95 LYS A N 1
ATOM 748 C CA . LYS A 1 95 ? -0.406 -26.995 27.231 1.00 42.00 95 LYS A CA 1
ATOM 749 C C . LYS A 1 95 ? -0.243 -25.892 26.194 1.00 42.00 95 LYS A C 1
ATOM 751 O O . LYS A 1 95 ? -0.182 -24.724 26.565 1.00 42.00 95 LYS A O 1
ATOM 756 N N . GLN A 1 96 ? -0.112 -26.279 24.925 1.00 45.84 96 GLN A N 1
ATOM 757 C CA . GLN A 1 96 ? -0.481 -25.417 23.814 1.00 45.84 96 GLN A CA 1
ATOM 758 C C . GLN A 1 96 ? -1.907 -24.987 24.124 1.00 45.84 96 GLN A C 1
ATOM 760 O O . GLN A 1 96 ? -2.848 -25.777 24.091 1.00 45.84 96 GLN A O 1
ATOM 765 N N . GLN A 1 97 ? -2.023 -23.774 24.641 1.00 45.25 97 GLN A N 1
ATOM 766 C CA . GLN A 1 97 ? -3.293 -23.117 24.795 1.00 45.25 97 GLN A CA 1
ATOM 767 C C . GLN A 1 97 ? -3.787 -22.980 23.356 1.00 45.25 97 GLN A C 1
ATOM 769 O O . GLN A 1 97 ? -3.168 -22.254 22.583 1.00 45.25 97 GLN A O 1
ATOM 774 N N . ASP A 1 98 ? -4.813 -23.751 22.986 1.00 47.34 98 ASP A N 1
ATOM 775 C CA . ASP A 1 98 ? -5.587 -23.598 21.750 1.00 47.34 98 ASP A CA 1
ATOM 776 C C . ASP A 1 98 ? -6.251 -22.211 21.769 1.00 47.34 98 ASP A C 1
ATOM 778 O O . ASP A 1 98 ? -7.463 -22.070 21.908 1.00 47.34 98 ASP A O 1
ATOM 782 N N . THR A 1 99 ? -5.457 -21.142 21.735 1.00 50.47 99 THR A N 1
ATOM 783 C CA . THR A 1 99 ? -5.942 -19.825 21.358 1.00 50.47 99 THR A CA 1
ATOM 784 C C . THR A 1 99 ? -6.305 -19.952 19.889 1.00 50.47 99 THR A C 1
ATOM 786 O O . THR A 1 99 ? -5.395 -20.193 19.088 1.00 50.47 99 THR A O 1
ATOM 789 N N . PRO A 1 100 ? -7.597 -19.843 19.523 1.00 49.44 100 PRO A N 1
ATOM 790 C CA . PRO A 1 100 ? -7.991 -19.887 18.128 1.00 49.44 100 PRO A CA 1
ATOM 791 C C . PRO A 1 100 ? -7.171 -18.835 17.396 1.00 49.44 100 PRO A C 1
ATOM 793 O O . PRO A 1 100 ? -7.138 -17.673 17.819 1.00 49.44 100 PRO A O 1
ATOM 796 N N . LEU A 1 101 ? -6.463 -19.257 16.347 1.00 54.75 101 LEU A N 1
ATOM 797 C CA . LEU A 1 101 ? -5.827 -18.318 15.437 1.00 54.75 101 LEU A CA 1
ATOM 798 C C . LEU A 1 101 ? -6.921 -17.340 15.002 1.00 54.75 101 LEU A C 1
ATOM 800 O O . LEU A 1 101 ? -7.983 -17.798 14.571 1.00 54.75 101 LEU A O 1
ATOM 804 N 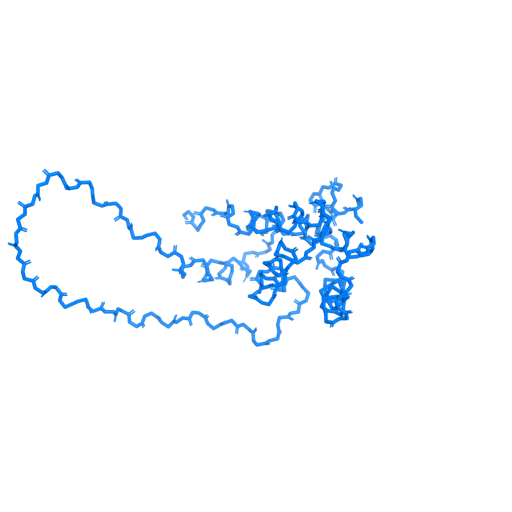N . PRO A 1 102 ? -6.727 -16.025 15.171 1.00 60.84 102 PRO A N 1
ATOM 805 C CA . PRO A 1 102 ? -7.736 -15.082 14.739 1.00 60.84 102 PRO A CA 1
ATOM 806 C C . PRO A 1 102 ? -7.978 -15.278 13.246 1.00 60.84 102 PRO A C 1
ATOM 808 O O . PRO A 1 102 ? -7.036 -15.268 12.452 1.00 60.84 102 PRO A O 1
ATOM 811 N N . GLU A 1 103 ? -9.239 -15.519 12.893 1.00 66.88 103 GLU A N 1
ATOM 812 C CA . GLU A 1 103 ? -9.628 -15.765 11.513 1.00 66.88 103 GLU A CA 1
ATOM 813 C C . GLU A 1 103 ? -9.396 -14.500 10.692 1.00 66.88 103 GLU A C 1
ATOM 815 O O . GLU A 1 103 ? -10.003 -13.448 10.911 1.00 66.88 103 GLU A O 1
ATOM 820 N N . GLU A 1 104 ? -8.482 -14.606 9.737 1.00 73.81 104 GLU A N 1
ATOM 821 C CA . GLU A 1 104 ? -8.300 -13.597 8.713 1.00 73.81 104 GLU A CA 1
ATOM 822 C C . GLU A 1 104 ? -9.522 -13.608 7.781 1.00 73.81 104 GLU A C 1
ATOM 824 O O . GLU A 1 104 ? -9.974 -14.669 7.340 1.00 73.81 104 GLU A O 1
ATOM 829 N N . LYS A 1 105 ? -10.075 -12.427 7.472 1.00 78.62 105 LYS A N 1
ATOM 830 C CA . LYS A 1 105 ? -11.184 -12.316 6.516 1.00 78.62 105 LYS A CA 1
ATOM 831 C C . LYS A 1 105 ? -10.757 -12.899 5.173 1.00 78.62 105 LYS A C 1
ATOM 833 O O . LYS A 1 105 ? -9.791 -12.438 4.580 1.00 78.62 105 LYS A O 1
ATOM 838 N N . SER A 1 106 ? -11.543 -13.835 4.647 1.00 81.50 106 SER A N 1
ATOM 839 C CA . SER A 1 106 ? -11.264 -14.500 3.368 1.00 81.50 106 SER A CA 1
ATOM 840 C C . SER A 1 106 ? -11.234 -13.552 2.164 1.00 81.50 106 SER A C 1
ATOM 842 O O . SER A 1 106 ? -10.600 -13.861 1.158 1.00 81.50 106 SER A O 1
ATOM 844 N N . ASN A 1 107 ? -11.910 -12.404 2.257 1.00 85.19 107 ASN A N 1
ATOM 845 C CA . ASN A 1 107 ? -11.958 -11.394 1.207 1.00 85.19 107 ASN A CA 1
ATOM 846 C C . ASN A 1 107 ? -11.854 -9.981 1.814 1.00 85.19 107 ASN A C 1
ATOM 848 O O . ASN A 1 107 ? -12.892 -9.347 2.043 1.00 85.19 107 ASN A O 1
ATOM 852 N N . PRO A 1 108 ? -10.640 -9.499 2.143 1.00 90.06 108 PRO A N 1
ATOM 853 C CA . PRO A 1 108 ? -10.458 -8.134 2.629 1.00 90.06 108 PRO A CA 1
ATOM 854 C C . PRO A 1 108 ? -10.860 -7.135 1.538 1.00 90.06 108 PRO A C 1
ATOM 856 O O . PRO A 1 108 ? -10.701 -7.406 0.347 1.00 90.06 108 PRO A O 1
ATOM 859 N N . LYS A 1 109 ? -11.377 -5.973 1.940 1.00 91.44 109 LYS A N 1
ATOM 860 C CA . LYS A 1 109 ? -11.717 -4.888 1.013 1.00 91.44 109 LYS A CA 1
ATOM 861 C C . LYS A 1 109 ? -11.191 -3.555 1.511 1.00 91.44 109 LYS A C 1
ATOM 863 O O . LYS A 1 109 ? -11.191 -3.288 2.716 1.00 91.44 109 LYS A O 1
ATOM 868 N N . GLY A 1 110 ? -10.790 -2.700 0.576 1.00 95.31 110 GLY A N 1
ATOM 869 C CA . GLY A 1 110 ? -10.357 -1.340 0.858 1.00 95.31 110 GLY A CA 1
ATOM 870 C C . GLY A 1 110 ? -9.239 -1.305 1.897 1.00 95.31 110 GLY A C 1
ATOM 871 O O . GLY A 1 110 ? -8.180 -1.905 1.717 1.00 95.31 110 GLY A O 1
ATOM 872 N N . VAL A 1 111 ? -9.479 -0.598 3.002 1.00 95.50 111 VAL A N 1
ATOM 873 C CA . VAL A 1 111 ? -8.484 -0.394 4.062 1.00 95.50 111 VAL A CA 1
ATOM 874 C C . VAL A 1 111 ? -8.028 -1.698 4.723 1.00 95.50 111 VAL A C 1
ATOM 876 O O . VAL A 1 111 ? -6.854 -1.811 5.066 1.00 95.50 111 VAL A O 1
ATOM 879 N N . GLU A 1 112 ? -8.901 -2.706 4.820 1.00 92.94 112 GLU A N 1
ATOM 880 C CA . GLU A 1 112 ? -8.590 -3.993 5.462 1.00 92.94 112 GLU A CA 1
ATOM 881 C C . GLU A 1 112 ? -7.512 -4.780 4.711 1.00 92.94 112 GLU A C 1
ATOM 883 O O . GLU A 1 112 ? -6.761 -5.559 5.298 1.00 92.94 112 GLU A O 1
ATOM 888 N N . SER A 1 113 ? -7.373 -4.524 3.410 1.00 95.25 113 SER A N 1
ATOM 889 C CA . SER A 1 113 ? -6.333 -5.127 2.580 1.00 95.25 113 SER A CA 1
ATOM 890 C C . SER A 1 113 ? -4.925 -4.694 3.001 1.00 95.25 113 SER A C 1
ATOM 892 O O . SER A 1 113 ? -3.971 -5.416 2.717 1.00 95.25 113 SER A O 1
ATOM 894 N N . LEU A 1 114 ? -4.771 -3.556 3.698 1.00 95.56 114 LEU A N 1
ATOM 895 C CA . LEU A 1 114 ? -3.464 -2.996 4.064 1.00 95.56 114 LEU A CA 1
ATOM 896 C C . LEU A 1 114 ? -2.682 -3.856 5.062 1.00 95.56 114 LEU A C 1
ATOM 898 O O . LEU A 1 114 ? -1.454 -3.790 5.060 1.00 95.56 114 LEU A O 1
ATOM 902 N N . TRP A 1 115 ? -3.364 -4.654 5.887 1.00 92.56 115 TRP A N 1
ATOM 903 C CA . TRP A 1 115 ? -2.731 -5.593 6.821 1.00 92.56 115 TRP A CA 1
ATOM 904 C C . TRP A 1 115 ? -2.964 -7.060 6.461 1.00 92.56 115 TRP A C 1
ATOM 906 O O . TRP A 1 115 ? -2.411 -7.928 7.123 1.00 92.56 115 TRP A O 1
ATOM 916 N N . HIS A 1 116 ? -3.708 -7.365 5.400 1.00 93.25 116 HIS A N 1
ATOM 917 C CA . HIS A 1 116 ? -3.985 -8.744 5.008 1.00 93.25 116 HIS A CA 1
ATOM 918 C C . HIS A 1 116 ? -2.728 -9.492 4.516 1.00 93.25 116 HIS A C 1
ATOM 920 O O . HIS A 1 116 ? -1.875 -8.949 3.805 1.00 93.25 116 HIS A O 1
ATOM 926 N N . SER A 1 117 ? -2.645 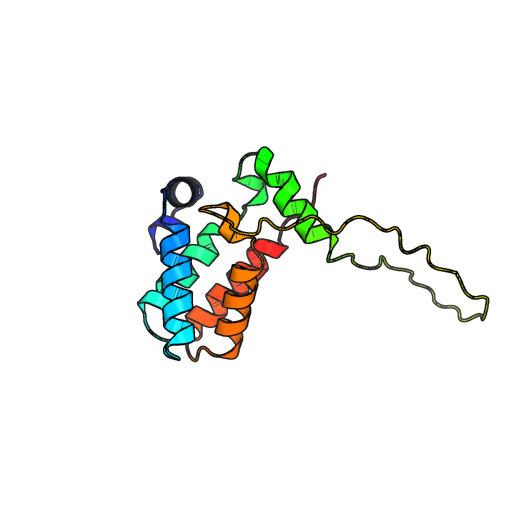-10.788 4.814 1.00 92.69 117 SER A N 1
ATOM 927 C CA . SER A 1 117 ? -1.534 -11.689 4.501 1.00 92.69 117 SER A CA 1
ATOM 928 C C . SER A 1 117 ? -1.229 -11.772 3.008 1.00 92.69 117 SER A C 1
ATOM 930 O O . SER A 1 117 ? -0.082 -11.981 2.613 1.00 92.69 117 SER A O 1
ATOM 932 N N . THR A 1 118 ? -2.231 -11.554 2.153 1.00 94.19 118 THR A N 1
ATOM 933 C CA . THR A 1 118 ? -2.022 -11.479 0.699 1.00 94.19 118 THR A CA 1
ATOM 934 C C . THR A 1 118 ? -1.145 -10.294 0.317 1.00 94.19 118 THR A C 1
ATOM 936 O O . THR A 1 118 ? -0.223 -10.467 -0.477 1.00 94.19 118 THR A O 1
ATOM 939 N N . LEU A 1 119 ? -1.365 -9.119 0.913 1.00 96.19 119 LEU A N 1
ATOM 940 C CA . LEU A 1 119 ? -0.537 -7.952 0.631 1.00 96.19 119 LEU A CA 1
ATOM 941 C C . LEU A 1 119 ? 0.878 -8.113 1.205 1.00 96.19 119 LEU A C 1
ATOM 943 O O . LEU A 1 119 ? 1.856 -7.768 0.546 1.00 96.19 119 LEU A O 1
ATOM 947 N N . ILE A 1 120 ? 1.006 -8.754 2.370 1.00 96.38 120 ILE A N 1
ATOM 948 C CA . ILE A 1 120 ? 2.310 -9.126 2.942 1.00 96.38 120 ILE A CA 1
ATOM 949 C C . ILE A 1 120 ? 3.086 -10.047 1.984 1.00 96.38 120 ILE A C 1
ATOM 951 O O . ILE A 1 120 ? 4.260 -9.801 1.702 1.00 96.38 120 ILE A O 1
ATOM 955 N N . ARG A 1 121 ? 2.435 -11.078 1.424 1.00 96.88 121 ARG A N 1
ATOM 956 C CA . ARG A 1 121 ? 3.049 -11.978 0.427 1.00 96.88 121 ARG A CA 1
ATOM 957 C C . ARG A 1 121 ? 3.474 -11.239 -0.843 1.00 96.88 121 ARG A C 1
ATOM 959 O O . ARG A 1 121 ? 4.534 -11.544 -1.387 1.00 96.88 121 ARG A O 1
ATOM 966 N N . ILE A 1 122 ? 2.688 -10.260 -1.293 1.00 98.00 122 ILE A N 1
ATOM 967 C CA . ILE A 1 122 ? 3.040 -9.398 -2.430 1.00 98.00 122 ILE A CA 1
ATOM 968 C C . ILE A 1 122 ? 4.333 -8.628 -2.139 1.00 98.00 122 ILE A C 1
ATOM 970 O O . ILE A 1 122 ? 5.261 -8.700 -2.943 1.00 98.00 122 ILE A O 1
ATOM 974 N N . TYR A 1 123 ? 4.440 -7.959 -0.985 1.00 98.56 123 TYR A N 1
ATOM 975 C CA . TYR A 1 123 ? 5.657 -7.225 -0.617 1.00 98.56 123 TYR A CA 1
ATOM 976 C C . TYR A 1 123 ? 6.889 -8.130 -0.558 1.00 98.56 123 TYR A C 1
ATOM 978 O O . TYR A 1 123 ? 7.927 -7.785 -1.117 1.00 98.56 123 TYR A O 1
ATOM 986 N N . LEU A 1 124 ? 6.773 -9.315 0.050 1.00 98.38 124 LEU A N 1
ATOM 987 C CA . LEU A 1 124 ? 7.867 -10.291 0.099 1.00 98.38 124 LEU A CA 1
ATOM 988 C C . LEU A 1 124 ? 8.284 -10.760 -1.305 1.00 98.38 124 LEU A C 1
ATOM 990 O O . LEU A 1 124 ? 9.476 -10.855 -1.596 1.00 98.38 124 LEU A O 1
ATOM 994 N N . SER A 1 125 ? 7.318 -11.000 -2.197 1.00 97.88 125 SER A N 1
ATOM 995 C CA . SER A 1 125 ? 7.595 -11.356 -3.593 1.00 97.88 125 SER A CA 1
ATOM 996 C C . SER A 1 125 ? 8.311 -10.228 -4.339 1.00 97.88 125 SER A C 1
ATOM 998 O O . SER A 1 125 ? 9.245 -10.497 -5.090 1.00 97.88 125 SER A O 1
ATOM 1000 N N . LEU A 1 126 ? 7.908 -8.971 -4.137 1.00 98.31 126 LEU A N 1
ATOM 1001 C CA . LEU A 1 126 ? 8.556 -7.814 -4.761 1.00 98.31 126 LEU A CA 1
ATOM 1002 C C . LEU A 1 126 ? 9.982 -7.606 -4.251 1.00 98.31 126 LEU A C 1
ATOM 1004 O O . LEU A 1 126 ? 10.870 -7.355 -5.060 1.00 98.31 126 LEU A O 1
ATOM 1008 N N . ILE A 1 127 ? 10.224 -7.773 -2.947 1.00 98.38 127 ILE A N 1
ATOM 1009 C CA . ILE A 1 127 ? 11.578 -7.733 -2.374 1.00 98.38 127 ILE A CA 1
ATOM 1010 C C . ILE A 1 127 ? 12.470 -8.780 -3.054 1.00 98.38 127 ILE A C 1
ATOM 1012 O O . ILE A 1 127 ? 13.591 -8.464 -3.449 1.00 98.38 127 ILE A O 1
ATOM 1016 N N . ALA A 1 128 ? 11.962 -10.002 -3.233 1.00 97.06 128 ALA A N 1
ATOM 1017 C CA . ALA A 1 128 ? 12.726 -11.108 -3.804 1.00 97.06 128 ALA A CA 1
ATOM 1018 C C . ALA A 1 128 ? 12.929 -11.020 -5.329 1.00 97.06 128 ALA A C 1
ATOM 1020 O O . ALA A 1 128 ? 13.949 -11.490 -5.826 1.00 97.06 128 ALA A O 1
ATOM 1021 N N . LYS A 1 129 ? 11.956 -10.480 -6.078 1.00 96.00 129 LYS A N 1
ATOM 1022 C CA . LYS A 1 129 ? 11.922 -10.569 -7.551 1.00 96.00 129 LYS A CA 1
ATOM 1023 C C . LYS A 1 129 ? 12.147 -9.249 -8.287 1.00 96.00 129 LYS A C 1
ATOM 1025 O O . LYS A 1 129 ? 12.509 -9.281 -9.460 1.00 96.00 129 LYS A O 1
ATOM 1030 N N . SER A 1 130 ? 11.883 -8.102 -7.663 1.00 97.38 130 SER A N 1
ATOM 1031 C CA . SER A 1 130 ? 12.071 -6.813 -8.332 1.00 97.38 130 SER A CA 1
ATOM 1032 C C . SER A 1 130 ? 13.557 -6.485 -8.461 1.00 97.38 130 SER A C 1
ATOM 1034 O O . SER A 1 130 ? 14.342 -6.740 -7.553 1.00 97.38 130 SER A O 1
ATOM 1036 N N . THR A 1 131 ? 13.937 -5.870 -9.577 1.00 97.25 131 THR A N 1
ATOM 1037 C CA . THR A 1 131 ? 15.282 -5.322 -9.807 1.00 97.25 131 THR A CA 1
ATOM 1038 C C . THR A 1 131 ? 15.350 -3.817 -9.528 1.00 97.25 131 THR A C 1
ATOM 1040 O O . THR A 1 131 ? 16.397 -3.198 -9.709 1.00 97.25 131 THR A O 1
ATOM 1043 N N . ARG A 1 132 ? 14.239 -3.199 -9.094 1.00 97.25 132 ARG A N 1
ATOM 1044 C CA . ARG A 1 132 ? 14.164 -1.767 -8.777 1.00 97.25 132 ARG A CA 1
ATOM 1045 C C . ARG A 1 132 ? 14.293 -1.532 -7.283 1.00 97.25 132 ARG A C 1
ATOM 1047 O O . ARG A 1 132 ? 13.343 -1.783 -6.540 1.00 97.25 132 ARG A O 1
ATOM 1054 N N . ASN A 1 133 ? 15.395 -0.899 -6.883 1.00 97.62 133 ASN A N 1
ATOM 1055 C CA . ASN A 1 133 ? 15.668 -0.544 -5.486 1.00 97.62 133 ASN A CA 1
ATOM 1056 C C . ASN A 1 133 ? 14.480 0.169 -4.824 1.00 97.62 133 ASN A C 1
ATOM 1058 O O . ASN A 1 133 ? 14.034 -0.254 -3.769 1.00 97.62 133 ASN A O 1
ATOM 1062 N N . TYR A 1 134 ? 13.871 1.164 -5.480 1.00 97.38 134 TYR A N 1
ATOM 1063 C CA . TYR A 1 134 ? 12.717 1.878 -4.914 1.00 97.38 134 TYR A CA 1
ATOM 1064 C C . TYR A 1 134 ? 11.485 0.995 -4.670 1.00 97.38 134 TYR A C 1
ATOM 1066 O O . TYR A 1 134 ? 10.720 1.258 -3.745 1.00 97.38 134 TYR A O 1
ATOM 1074 N N . THR A 1 135 ? 11.274 -0.046 -5.481 1.00 98.44 135 THR A N 1
ATOM 1075 C CA . THR A 1 135 ? 10.156 -0.985 -5.282 1.00 98.44 135 THR A CA 1
ATOM 1076 C C . THR A 1 135 ? 10.435 -1.893 -4.089 1.00 98.44 135 THR A C 1
ATOM 1078 O O . THR A 1 135 ? 9.548 -2.115 -3.262 1.00 98.44 135 THR A O 1
ATOM 1081 N N . GLN A 1 136 ? 11.675 -2.370 -3.959 1.00 98.62 136 GLN A N 1
ATOM 1082 C CA . GLN A 1 136 ? 12.120 -3.175 -2.821 1.00 98.62 136 GLN A CA 1
ATOM 1083 C C . GLN A 1 136 ? 12.099 -2.361 -1.518 1.00 98.62 136 GLN A C 1
ATOM 1085 O O . GLN A 1 136 ? 11.545 -2.823 -0.524 1.00 98.62 136 GLN A O 1
ATOM 1090 N N . GLU A 1 137 ? 12.616 -1.130 -1.535 1.00 98.44 137 GLU 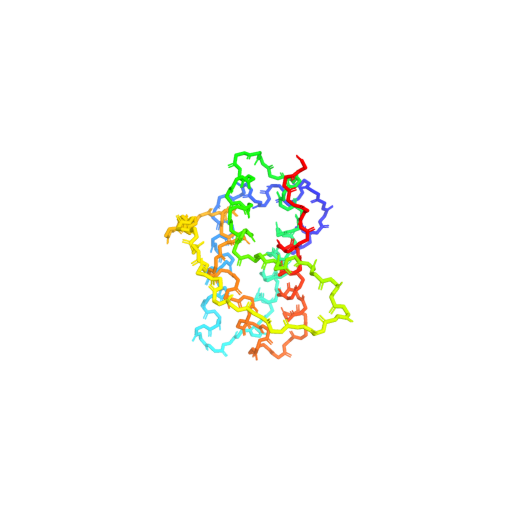A N 1
ATOM 1091 C CA . GLU A 1 137 ? 12.606 -0.193 -0.405 1.00 98.44 137 GLU A CA 1
ATOM 1092 C C . GLU A 1 137 ? 11.185 0.138 0.045 1.00 98.44 137 GLU A C 1
ATOM 1094 O O . GLU A 1 137 ? 10.887 0.052 1.233 1.00 98.44 137 GLU A O 1
ATOM 1099 N N . ALA A 1 138 ? 10.285 0.468 -0.886 1.00 98.44 138 ALA A N 1
ATOM 1100 C CA . ALA A 1 138 ? 8.893 0.743 -0.544 1.00 98.44 138 ALA A CA 1
ATOM 1101 C C . ALA A 1 138 ? 8.195 -0.503 0.028 1.00 98.44 138 ALA A C 1
ATOM 1103 O O . ALA A 1 138 ? 7.443 -0.389 0.992 1.00 98.44 138 ALA A O 1
ATOM 1104 N N . SER A 1 139 ? 8.477 -1.693 -0.512 1.00 98.62 139 SER A N 1
ATOM 1105 C CA . SER A 1 139 ? 7.933 -2.956 0.009 1.00 98.62 139 SER A CA 1
ATOM 1106 C C . SER A 1 139 ? 8.431 -3.244 1.428 1.00 98.62 139 SER A C 1
ATOM 1108 O O . SER A 1 139 ? 7.640 -3.571 2.310 1.00 98.62 139 SER A O 1
ATOM 1110 N N . LEU A 1 140 ? 9.733 -3.075 1.675 1.00 98.44 140 LEU A N 1
ATOM 1111 C CA . LEU A 1 140 ? 10.329 -3.255 2.998 1.00 98.44 140 LEU A CA 1
ATOM 1112 C C . LEU A 1 140 ? 9.815 -2.208 3.993 1.00 98.44 140 LEU A C 1
ATOM 1114 O O . LEU A 1 140 ? 9.458 -2.556 5.116 1.00 98.44 140 LEU A O 1
ATOM 1118 N N . GLY A 1 141 ? 9.709 -0.948 3.570 1.00 98.06 141 GLY A N 1
ATOM 1119 C CA . GLY A 1 141 ? 9.133 0.130 4.371 1.00 98.06 141 GLY A CA 1
ATOM 1120 C C . GLY A 1 141 ? 7.667 -0.127 4.720 1.00 98.06 141 GLY A C 1
ATOM 1121 O O . GLY A 1 141 ? 7.237 0.149 5.837 1.00 98.06 141 GLY A O 1
ATOM 1122 N N . ALA A 1 142 ? 6.886 -0.713 3.804 1.00 97.94 142 ALA A N 1
ATOM 1123 C CA . ALA A 1 142 ? 5.502 -1.091 4.085 1.00 97.94 142 ALA A CA 1
ATOM 1124 C C . ALA A 1 142 ? 5.436 -2.149 5.195 1.00 97.94 142 ALA A C 1
ATOM 1126 O O . ALA A 1 142 ? 4.672 -1.991 6.146 1.00 97.94 142 ALA A O 1
ATOM 1127 N N . LEU A 1 143 ? 6.282 -3.183 5.120 1.00 97.00 143 LEU A N 1
ATOM 1128 C CA . LEU A 1 143 ? 6.396 -4.197 6.171 1.00 97.00 143 LEU A CA 1
ATOM 1129 C C . LEU A 1 143 ? 6.846 -3.583 7.502 1.00 97.00 143 LEU A C 1
ATOM 1131 O O . LEU A 1 143 ? 6.244 -3.872 8.534 1.00 97.00 143 LEU A O 1
ATOM 1135 N N . GLN A 1 144 ? 7.831 -2.681 7.477 1.00 96.12 144 GLN A N 1
ATOM 1136 C CA . GLN A 1 144 ? 8.273 -1.949 8.663 1.00 96.12 144 GLN A CA 1
ATOM 1137 C C . GLN A 1 144 ? 7.104 -1.197 9.315 1.00 96.12 144 GLN A C 1
ATOM 1139 O O . GLN A 1 144 ? 6.878 -1.356 10.516 1.00 96.12 144 GLN A O 1
ATOM 1144 N N . ASN A 1 145 ? 6.318 -0.452 8.530 1.00 95.00 145 ASN A N 1
ATOM 1145 C CA . ASN A 1 145 ? 5.152 0.287 9.019 1.00 95.00 145 ASN A CA 1
ATOM 1146 C C . ASN A 1 145 ? 4.111 -0.634 9.676 1.00 95.00 145 ASN A C 1
ATOM 1148 O O . ASN A 1 145 ? 3.587 -0.303 10.740 1.00 95.00 145 ASN A O 1
ATOM 1152 N N . LEU A 1 146 ? 3.847 -1.809 9.094 1.00 91.94 146 LEU A N 1
ATOM 1153 C CA . LEU A 1 146 ? 2.911 -2.791 9.659 1.00 91.94 146 LEU A CA 1
ATOM 1154 C C . LEU A 1 146 ? 3.390 -3.359 11.004 1.00 91.94 146 LEU A C 1
ATOM 1156 O O . LEU A 1 146 ? 2.570 -3.655 11.880 1.00 91.94 146 LEU A O 1
ATOM 1160 N N . THR A 1 147 ? 4.707 -3.463 11.188 1.00 89.31 147 THR A N 1
ATOM 1161 C CA . THR A 1 147 ? 5.338 -3.972 12.417 1.00 89.31 147 THR A CA 1
ATOM 1162 C C . THR A 1 147 ? 5.637 -2.906 13.477 1.00 89.31 147 THR A C 1
ATOM 1164 O O . THR A 1 147 ? 6.041 -3.259 14.578 1.00 89.31 147 THR A O 1
ATOM 1167 N N . ALA A 1 148 ? 5.438 -1.617 13.184 1.00 85.88 148 ALA A N 1
ATOM 1168 C CA . ALA A 1 148 ? 5.882 -0.519 14.049 1.00 85.88 148 ALA A CA 1
ATOM 1169 C C . ALA A 1 148 ? 4.980 -0.220 15.266 1.00 85.88 148 ALA A C 1
ATOM 1171 O O . ALA A 1 148 ? 5.380 0.562 16.126 1.00 85.88 148 ALA A O 1
ATOM 1172 N N . GLY A 1 149 ? 3.765 -0.772 15.341 1.00 68.75 149 GLY A N 1
ATOM 1173 C CA . GLY A 1 149 ? 2.831 -0.455 16.430 1.00 68.75 149 GLY A CA 1
ATOM 1174 C C . GLY A 1 149 ? 3.128 -1.210 17.732 1.00 68.75 149 GLY A C 1
ATOM 1175 O O . GLY A 1 149 ? 3.649 -2.326 17.719 1.00 68.75 149 GLY A O 1
ATOM 1176 N N . THR A 1 150 ? 2.791 -0.597 18.866 1.00 64.12 150 THR A N 1
ATOM 1177 C CA . THR A 1 150 ? 3.214 -1.028 20.212 1.00 64.12 150 THR A CA 1
ATOM 1178 C C . THR A 1 150 ? 2.271 -2.017 20.897 1.00 64.12 150 THR A C 1
ATOM 1180 O O . THR A 1 150 ? 2.580 -2.472 21.994 1.00 64.12 150 THR A O 1
ATOM 1183 N N . GLY A 1 151 ? 1.150 -2.390 20.271 1.00 59.09 151 GLY A N 1
ATOM 1184 C CA . GLY A 1 151 ? 0.102 -3.144 20.972 1.00 59.09 151 GLY A CA 1
ATOM 1185 C C . GLY A 1 151 ? -0.855 -2.208 21.730 1.00 59.09 151 GLY A C 1
ATOM 1186 O O . GLY A 1 151 ? -0.581 -1.008 21.807 1.00 59.09 151 GLY A O 1
ATOM 1187 N N . PRO A 1 152 ? -1.980 -2.717 22.268 1.00 51.84 152 PRO A N 1
ATOM 1188 C CA . PRO A 1 152 ? -2.788 -1.959 23.216 1.00 51.84 152 PRO A CA 1
ATOM 1189 C C . PRO A 1 152 ? -1.934 -1.663 24.455 1.00 51.84 152 PRO A C 1
ATOM 1191 O O . PRO A 1 152 ? -1.275 -2.572 24.968 1.00 51.84 152 PRO A O 1
ATOM 1194 N N . VAL A 1 153 ? -1.939 -0.407 24.898 1.00 42.78 153 VAL A N 1
ATOM 1195 C CA . VAL A 1 153 ? -1.470 0.001 26.235 1.00 42.78 153 VAL A CA 1
ATOM 1196 C C . VAL A 1 153 ? -2.476 -0.407 27.300 1.00 42.78 153 VAL A C 1
ATOM 1198 O O . VAL A 1 153 ? -3.692 -0.319 27.017 1.00 42.78 153 VAL A O 1
#

Radius of gyration: 18.74 Å; chains: 1; bounding box: 37×48×51 Å

Foldseek 3Di:
DVLLVVDLVSLVVQLVPFCNLVVLLVVCVVCVVVLNCADPSNLVSLLSLLSNLAPCCPNDPPVCNCVLQLQCVVPDPPDDDPDPDDDDDDDPPPPPPPPPNPDQPPDDGRSSVSQDPSLLVSLVSCLVRYPDPSSVVSSVSSVCNSVVDDHDD